Protein AF-0000000079074144 (afdb_homodimer)

Structure (mmCIF, N/CA/C/O backbone):
data_AF-0000000079074144-model_v1
#
loop_
_entity.id
_entity.type
_entity.pdbx_description
1 polymer 'Type II toxin-antitoxin system RelB/DinJ family antitoxin'
#
loop_
_atom_site.group_PDB
_atom_site.id
_atom_site.type_symbol
_atom_site.label_atom_id
_atom_site.label_alt_id
_atom_site.label_comp_id
_atom_site.label_asym_id
_atom_site.label_entity_id
_atom_site.label_seq_id
_atom_site.pdbx_PDB_ins_code
_atom_site.Cartn_x
_atom_site.Cartn_y
_atom_site.Cartn_z
_atom_site.occupancy
_atom_site.B_iso_or_equiv
_atom_site.auth_seq_id
_atom_site.auth_comp_id
_atom_site.auth_asym_id
_atom_site.auth_atom_id
_atom_site.pdbx_PDB_model_num
ATOM 1 N N . MET A 1 1 ? -6.426 26.375 -1.725 1 62.88 1 MET A N 1
ATOM 2 C CA . MET A 1 1 ? -7.324 25.234 -1.89 1 62.88 1 MET A CA 1
ATOM 3 C C . MET A 1 1 ? -6.539 23.938 -1.978 1 62.88 1 MET A C 1
ATOM 5 O O . MET A 1 1 ? -5.461 23.891 -2.574 1 62.88 1 MET A O 1
ATOM 9 N N . LYS A 1 2 ? -6.949 23 -1.254 1 79 2 LYS A N 1
ATOM 10 C CA . LYS A 1 2 ? -6.262 21.719 -1.313 1 79 2 LYS A CA 1
ATOM 11 C C . LYS A 1 2 ? -6.441 21.062 -2.68 1 79 2 LYS A C 1
ATOM 13 O O . LYS A 1 2 ? -7.531 21.094 -3.252 1 79 2 LYS A O 1
ATOM 18 N N . SER A 1 3 ? -5.367 20.797 -3.381 1 91.75 3 SER A N 1
ATOM 19 C CA . SER A 1 3 ? -5.41 20.156 -4.688 1 91.75 3 SER A CA 1
ATOM 20 C C . SER A 1 3 ? -5.297 18.641 -4.562 1 91.75 3 SER A C 1
ATOM 22 O O . SER A 1 3 ? -4.637 18.125 -3.652 1 91.75 3 SER A O 1
ATOM 24 N N . TYR A 1 4 ? -6.094 17.984 -5.426 1 94.75 4 TYR A N 1
ATOM 25 C CA . TYR A 1 4 ? -6.086 16.531 -5.445 1 94.75 4 TYR A CA 1
ATOM 26 C C . TYR A 1 4 ? -5.52 16 -6.758 1 94.75 4 TYR A C 1
ATOM 28 O O . TYR A 1 4 ? -5.613 16.672 -7.793 1 94.75 4 TYR A O 1
ATOM 36 N N . LYS A 1 5 ? -4.859 14.914 -6.621 1 95.62 5 LYS A N 1
ATOM 37 C CA . LYS A 1 5 ? -4.332 14.188 -7.77 1 95.62 5 LYS A CA 1
ATOM 38 C C . LYS A 1 5 ? -4.875 12.766 -7.816 1 95.62 5 LYS A C 1
ATOM 40 O O . LYS A 1 5 ? -5.031 12.117 -6.777 1 95.62 5 LYS A O 1
ATOM 45 N N . LYS A 1 6 ? -5.121 12.375 -8.961 1 95.44 6 LYS A N 1
ATOM 46 C CA . LYS A 1 6 ? -5.582 11 -9.164 1 95.44 6 LYS A CA 1
ATOM 47 C C . LYS A 1 6 ? -4.406 10.047 -9.352 1 95.44 6 LYS A C 1
ATOM 49 O O . LYS A 1 6 ? -3.635 10.188 -10.305 1 95.44 6 LYS A O 1
ATOM 54 N N . ILE A 1 7 ? -4.254 9.188 -8.453 1 95.44 7 ILE A N 1
ATOM 55 C CA . ILE A 1 7 ? -3.236 8.148 -8.555 1 95.44 7 ILE A CA 1
ATOM 56 C C . ILE A 1 7 ? -3.848 6.887 -9.164 1 95.44 7 ILE A C 1
ATOM 58 O O . ILE A 1 7 ? -4.922 6.449 -8.75 1 95.44 7 ILE A O 1
ATOM 62 N N . GLN A 1 8 ? -3.135 6.301 -10.18 1 95.25 8 GLN A N 1
ATOM 63 C CA . GLN A 1 8 ? -3.691 5.145 -10.867 1 95.25 8 GLN A CA 1
ATOM 64 C C . GLN A 1 8 ? -2.611 4.105 -11.156 1 95.25 8 GLN A C 1
ATOM 66 O O . GLN A 1 8 ? -1.441 4.449 -11.336 1 95.25 8 GLN A O 1
ATOM 71 N N . ALA A 1 9 ? -3.07 2.879 -11.148 1 96.81 9 ALA A N 1
ATOM 72 C CA . ALA A 1 9 ? -2.211 1.762 -11.531 1 96.81 9 ALA A CA 1
ATOM 73 C C . ALA A 1 9 ? -3.006 0.69 -12.273 1 96.81 9 ALA A C 1
ATOM 75 O O . ALA A 1 9 ? -4.141 0.381 -11.906 1 96.81 9 ALA A O 1
ATOM 76 N N . ASN A 1 10 ? -2.439 0.207 -13.375 1 96.19 10 ASN A N 1
ATOM 77 C CA . ASN A 1 10 ? -2.971 -0.982 -14.031 1 96.19 10 ASN A CA 1
ATOM 78 C C . ASN A 1 10 ? -2.592 -2.256 -13.281 1 96.19 10 ASN A C 1
ATOM 80 O O . ASN A 1 10 ? -1.407 -2.559 -13.125 1 96.19 10 ASN A O 1
ATOM 84 N N . VAL A 1 11 ? -3.676 -2.939 -12.891 1 96.69 11 VAL A N 1
ATOM 85 C CA . VAL A 1 11 ? -3.449 -4.102 -12.031 1 96.69 11 VAL A CA 1
ATOM 86 C C . VAL A 1 11 ? -4.219 -5.301 -12.578 1 96.69 11 VAL A C 1
ATOM 88 O O . VAL A 1 11 ? -5.23 -5.137 -13.266 1 96.69 11 VAL A O 1
ATOM 91 N N . ASP A 1 12 ? -3.615 -6.5 -12.32 1 96.88 12 ASP A N 1
ATOM 92 C CA . ASP A 1 12 ? -4.363 -7.711 -12.633 1 96.88 12 ASP A CA 1
ATOM 93 C C . ASP A 1 12 ? -5.766 -7.664 -12.031 1 96.88 12 ASP A C 1
ATOM 95 O O . ASP A 1 12 ? -5.934 -7.336 -10.859 1 96.88 12 ASP A O 1
ATOM 99 N N . SER A 1 13 ? -6.711 -7.988 -12.82 1 97.25 13 SER A N 1
ATOM 100 C CA . SER A 1 13 ? -8.109 -7.867 -12.414 1 97.25 13 SER A CA 1
ATOM 101 C C . SER A 1 13 ? -8.406 -8.727 -11.188 1 97.25 13 SER A C 1
ATOM 103 O O . SER A 1 13 ? -9.141 -8.305 -10.297 1 97.25 13 SER A O 1
ATOM 105 N N . SER A 1 14 ? -7.957 -9.953 -11.188 1 97.06 14 SER A N 1
ATOM 106 C CA . SER A 1 14 ? -8.188 -10.852 -10.062 1 97.06 14 SER A CA 1
ATOM 107 C C . SER A 1 14 ? -7.547 -10.312 -8.789 1 97.06 14 SER A C 1
ATOM 109 O O . SER A 1 14 ? -8.148 -10.359 -7.715 1 97.06 14 SER A O 1
ATOM 111 N N . LEU A 1 15 ? -6.359 -9.828 -8.922 1 97.44 15 LEU A N 1
ATOM 112 C CA . LEU A 1 15 ? -5.66 -9.219 -7.793 1 97.44 15 LEU A CA 1
ATOM 113 C C . LEU A 1 15 ? -6.441 -8.031 -7.246 1 97.44 15 LEU A C 1
ATOM 115 O O . LEU A 1 15 ? -6.621 -7.906 -6.031 1 97.44 15 LEU A O 1
ATOM 119 N N . ALA A 1 16 ? -6.855 -7.184 -8.109 1 97.5 16 ALA A N 1
ATOM 120 C CA . ALA A 1 16 ? -7.629 -6 -7.734 1 97.5 16 ALA A CA 1
ATOM 121 C C . ALA A 1 16 ? -8.891 -6.391 -6.969 1 97.5 16 ALA A C 1
ATOM 123 O O . ALA A 1 16 ? -9.188 -5.809 -5.922 1 97.5 16 ALA A O 1
ATOM 124 N N . LEU A 1 17 ? -9.594 -7.332 -7.457 1 97.19 17 LEU A N 1
ATOM 125 C CA . LEU A 1 17 ? -10.852 -7.77 -6.859 1 97.19 17 LEU A CA 1
ATOM 126 C C . LEU A 1 17 ? -10.617 -8.383 -5.48 1 97.19 17 LEU A C 1
ATOM 128 O O . LEU A 1 17 ? -11.375 -8.125 -4.543 1 97.19 17 LEU A O 1
ATOM 132 N N . GLN A 1 18 ? -9.625 -9.188 -5.363 1 97.94 18 GLN A N 1
ATOM 133 C CA . GLN A 1 18 ? -9.289 -9.805 -4.086 1 97.94 18 GLN A CA 1
ATOM 134 C C . GLN A 1 18 ? -8.922 -8.75 -3.043 1 97.94 18 GLN A C 1
ATOM 136 O O . GLN A 1 18 ? -9.391 -8.805 -1.905 1 97.94 18 GLN A O 1
ATOM 141 N N . ALA A 1 19 ? -8.094 -7.852 -3.459 1 98.25 19 ALA A N 1
ATOM 142 C CA . ALA A 1 19 ? -7.672 -6.793 -2.547 1 98.25 19 ALA A CA 1
ATOM 143 C C . ALA A 1 19 ? -8.859 -5.938 -2.111 1 98.25 19 ALA A C 1
ATOM 145 O O . ALA A 1 19 ? -8.992 -5.605 -0.931 1 98.25 19 ALA A O 1
ATOM 146 N N . GLU A 1 20 ? -9.695 -5.566 -3.014 1 98 20 GLU A N 1
ATOM 147 C CA . GLU A 1 20 ? -10.891 -4.789 -2.707 1 98 20 GLU A CA 1
ATOM 148 C C . GLU A 1 20 ? -11.781 -5.52 -1.703 1 98 20 GLU A C 1
ATOM 150 O O . GLU A 1 20 ? -12.336 -4.902 -0.792 1 98 20 GLU A O 1
ATOM 155 N N . GLY A 1 21 ? -11.969 -6.832 -1.975 1 98 21 GLY A N 1
ATOM 156 C CA . GLY A 1 21 ? -12.719 -7.637 -1.024 1 98 21 GLY A CA 1
ATOM 157 C C . GLY A 1 21 ? -12.133 -7.605 0.376 1 98 21 GLY A C 1
ATOM 158 O O . GLY A 1 21 ? -12.867 -7.508 1.358 1 98 21 GLY A O 1
ATOM 159 N N . ILE A 1 22 ? -10.82 -7.676 0.529 1 98 22 ILE A N 1
ATOM 160 C CA . ILE A 1 22 ? -10.125 -7.648 1.812 1 98 22 ILE A CA 1
ATOM 161 C C . ILE A 1 22 ? -10.336 -6.293 2.482 1 98 22 ILE A C 1
ATOM 163 O O . ILE A 1 22 ? -10.633 -6.223 3.678 1 98 22 ILE A O 1
ATOM 167 N N . PHE A 1 23 ? -10.172 -5.168 1.677 1 97.81 23 PHE A N 1
ATOM 168 C CA . PHE A 1 23 ? -10.383 -3.828 2.215 1 97.81 23 PHE A CA 1
ATOM 169 C C . PHE A 1 23 ? -11.797 -3.689 2.771 1 97.81 23 PHE A C 1
ATOM 171 O O . PHE A 1 23 ? -11.984 -3.189 3.881 1 97.81 23 PHE A O 1
ATOM 178 N N . GLN A 1 24 ? -12.766 -4.254 2.062 1 97.56 24 GLN A N 1
ATOM 179 C CA . GLN A 1 24 ? -14.156 -4.188 2.498 1 97.56 24 GLN A CA 1
ATOM 180 C C . GLN A 1 24 ? -14.367 -4.992 3.779 1 97.56 24 GLN A C 1
ATOM 182 O O . GLN A 1 24 ? -15.07 -4.547 4.688 1 97.56 24 GLN A O 1
ATOM 187 N N . ASP A 1 25 ? -13.781 -6.125 3.83 1 97.62 25 ASP A N 1
ATOM 188 C CA . ASP A 1 25 ? -13.93 -7.02 4.973 1 97.62 25 ASP A CA 1
ATOM 189 C C . ASP A 1 25 ? -13.406 -6.367 6.254 1 97.62 25 ASP A C 1
ATOM 191 O O . ASP A 1 25 ? -13.93 -6.625 7.34 1 97.62 25 ASP A O 1
ATOM 195 N N . ILE A 1 26 ? -12.406 -5.531 6.082 1 95.94 26 ILE A N 1
ATOM 196 C CA . ILE A 1 26 ? -11.82 -4.914 7.266 1 95.94 26 ILE A CA 1
ATOM 197 C C . ILE A 1 26 ? -12.406 -3.518 7.465 1 95.94 26 ILE A C 1
ATOM 199 O O . ILE A 1 26 ? -11.953 -2.76 8.32 1 95.94 26 ILE A O 1
ATOM 203 N N . GLY A 1 27 ? -13.289 -3.078 6.523 1 96.75 27 GLY A N 1
ATOM 204 C CA . GLY A 1 27 ? -14.039 -1.846 6.703 1 96.75 27 GLY A CA 1
ATOM 205 C C . GLY A 1 27 ? -13.445 -0.671 5.945 1 96.75 27 GLY A C 1
ATOM 206 O O . GLY A 1 27 ? -13.742 0.485 6.254 1 96.75 27 GLY A O 1
ATOM 207 N N . LEU A 1 28 ? -12.578 -0.853 5.07 1 96.94 28 LEU A N 1
ATOM 208 C CA . LEU A 1 28 ? -11.977 0.2 4.258 1 96.94 28 LEU A CA 1
ATOM 209 C C . LEU A 1 28 ? -12.414 0.082 2.803 1 96.94 28 LEU A C 1
ATOM 211 O O . LEU A 1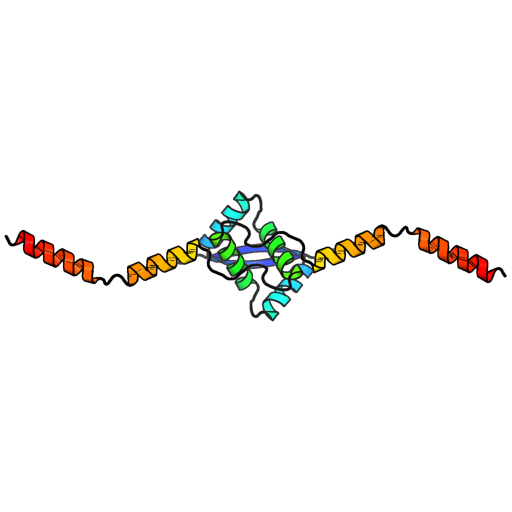 28 ? -12.922 -0.961 2.385 1 96.94 28 LEU A O 1
ATOM 215 N N . ASN A 1 29 ? -12.242 1.121 2.129 1 96.88 29 ASN A N 1
ATOM 216 C CA . ASN A 1 29 ? -12.352 1.056 0.675 1 96.88 29 ASN A CA 1
ATOM 217 C C . ASN A 1 29 ? -10.992 1.272 0.005 1 96.88 29 ASN A C 1
ATOM 219 O O . ASN A 1 29 ? -10.023 1.626 0.669 1 96.88 29 ASN A O 1
ATOM 223 N N . THR A 1 30 ? -10.938 1.046 -1.213 1 96.94 30 THR A N 1
ATOM 224 C CA . THR A 1 30 ? -9.695 1.076 -1.973 1 96.94 30 THR A CA 1
ATOM 225 C C . THR A 1 30 ? -9.023 2.439 -1.848 1 96.94 30 THR A C 1
ATOM 227 O O . THR A 1 30 ? -7.82 2.52 -1.576 1 96.94 30 THR A O 1
ATOM 230 N N . THR A 1 31 ? -9.781 3.545 -2.018 1 97.44 31 THR A N 1
ATOM 231 C CA . THR A 1 31 ? -9.25 4.902 -1.935 1 97.44 31 THR A CA 1
ATOM 232 C C . THR A 1 31 ? -8.602 5.145 -0.575 1 97.44 31 THR A C 1
ATOM 234 O O . THR A 1 31 ? -7.477 5.652 -0.5 1 97.44 31 THR A O 1
ATOM 237 N N . THR A 1 32 ? -9.297 4.77 0.439 1 97.62 32 THR A N 1
ATOM 238 C CA . THR A 1 32 ? -8.789 4.953 1.793 1 97.62 32 THR A CA 1
ATOM 239 C C . THR A 1 32 ? -7.52 4.133 2.012 1 97.62 32 THR A C 1
ATOM 241 O O . THR A 1 32 ? -6.555 4.617 2.609 1 97.62 32 THR A O 1
ATOM 244 N N . ALA A 1 33 ? -7.465 2.881 1.512 1 98.06 33 ALA A N 1
ATOM 245 C CA . ALA A 1 33 ? -6.316 1.993 1.656 1 98.06 33 ALA A CA 1
ATOM 246 C C . ALA A 1 33 ? -5.086 2.574 0.965 1 98.06 33 ALA A C 1
ATOM 248 O O . ALA A 1 33 ? -3.99 2.578 1.534 1 98.06 33 ALA A O 1
ATOM 249 N N . ILE A 1 34 ? -5.301 3.078 -0.169 1 97.88 34 ILE A N 1
ATOM 250 C CA . ILE A 1 34 ? -4.207 3.668 -0.933 1 97.88 34 ILE A CA 1
ATOM 251 C C . ILE A 1 34 ? -3.701 4.922 -0.224 1 97.88 34 ILE A C 1
ATOM 253 O O . ILE A 1 34 ? -2.49 5.133 -0.107 1 97.88 34 ILE A O 1
ATOM 257 N N . ASN A 1 35 ? -4.602 5.746 0.269 1 97.88 35 ASN A N 1
ATOM 258 C CA . ASN A 1 35 ? -4.227 6.953 0.999 1 97.88 35 ASN A CA 1
ATOM 259 C C . ASN A 1 35 ? -3.4 6.625 2.238 1 97.88 35 ASN A C 1
ATOM 261 O O . ASN A 1 35 ? -2.389 7.273 2.506 1 97.88 35 ASN A O 1
ATOM 265 N N . VAL A 1 36 ? -3.85 5.641 2.945 1 97.12 36 VAL A N 1
ATOM 266 C CA . VAL A 1 36 ? -3.145 5.215 4.148 1 97.12 36 VAL A CA 1
ATOM 267 C C . VAL A 1 36 ? -1.756 4.699 3.779 1 97.12 36 VAL A C 1
ATOM 269 O O . VAL A 1 36 ? -0.771 5.004 4.453 1 97.12 36 VAL A O 1
ATOM 272 N N . PHE A 1 37 ? -1.655 3.945 2.727 1 97.94 37 PHE A N 1
ATOM 273 C CA . PHE A 1 37 ? -0.391 3.41 2.236 1 97.94 37 PHE A CA 1
ATOM 274 C C . PHE A 1 37 ? 0.565 4.535 1.862 1 97.94 37 PHE A C 1
ATOM 276 O O . PHE A 1 37 ? 1.713 4.559 2.312 1 97.94 37 PHE A O 1
ATOM 283 N N . LEU A 1 38 ? 0.089 5.488 1.12 1 98.06 38 LEU A N 1
ATOM 284 C CA . LEU A 1 38 ? 0.932 6.594 0.676 1 98.06 38 LEU A CA 1
ATOM 285 C C . LEU A 1 38 ? 1.386 7.441 1.86 1 98.06 38 LEU A C 1
ATOM 287 O O . LEU A 1 38 ? 2.535 7.887 1.905 1 98.06 38 LEU A O 1
ATOM 291 N N . LYS A 1 39 ? 0.503 7.676 2.844 1 97.38 39 LYS A N 1
ATOM 292 C CA . LYS A 1 39 ? 0.856 8.43 4.043 1 97.38 39 LYS A CA 1
ATOM 293 C C . LYS A 1 39 ? 1.953 7.723 4.832 1 97.38 39 LYS A C 1
ATOM 295 O O . LYS A 1 39 ? 2.875 8.367 5.34 1 97.38 39 LYS A O 1
ATOM 300 N N . LYS A 1 40 ? 1.819 6.387 4.887 1 97.5 40 LYS A N 1
ATOM 301 C CA . LYS A 1 40 ? 2.832 5.613 5.605 1 97.5 40 LYS A CA 1
ATOM 302 C C . LYS A 1 40 ? 4.156 5.605 4.844 1 97.5 40 LYS A C 1
ATOM 304 O O . LYS A 1 40 ? 5.227 5.617 5.453 1 97.5 40 LYS A O 1
ATOM 309 N N . VAL A 1 41 ? 4.137 5.578 3.568 1 97.56 41 VAL A N 1
ATOM 310 C CA . VAL A 1 41 ? 5.324 5.68 2.729 1 97.56 41 VAL A CA 1
ATOM 311 C C . VAL A 1 41 ? 6.047 6.996 3.01 1 97.56 41 VAL A C 1
ATOM 313 O O . VAL A 1 41 ? 7.262 7.016 3.209 1 97.56 41 VAL A O 1
ATOM 316 N N . VAL A 1 42 ? 5.324 8.062 3.057 1 97.31 42 VAL A N 1
ATOM 317 C CA . VAL A 1 42 ? 5.898 9.391 3.281 1 97.31 42 VAL A CA 1
ATOM 318 C C . VAL A 1 42 ? 6.434 9.484 4.707 1 97.31 42 VAL A C 1
ATOM 320 O O . VAL A 1 42 ? 7.523 10.016 4.934 1 97.31 42 VAL A O 1
ATOM 323 N N . ALA A 1 43 ? 5.703 8.93 5.684 1 95.56 43 ALA A N 1
ATOM 324 C CA . ALA A 1 43 ? 6.098 8.984 7.09 1 95.56 43 ALA A CA 1
ATOM 325 C C . ALA A 1 43 ? 7.379 8.188 7.332 1 95.56 43 ALA A C 1
ATOM 327 O O . ALA A 1 43 ? 8.203 8.562 8.164 1 95.56 43 ALA A O 1
ATOM 328 N N . THR A 1 44 ? 7.598 7.129 6.598 1 94.69 44 THR A N 1
ATOM 329 C CA . THR A 1 44 ? 8.719 6.227 6.82 1 94.69 44 THR A CA 1
ATOM 330 C C . THR A 1 44 ? 9.883 6.574 5.898 1 94.69 44 THR A C 1
ATOM 332 O O . THR A 1 44 ? 11.031 6.211 6.172 1 94.69 44 THR A O 1
ATOM 335 N N . GLY A 1 45 ? 9.523 7.18 4.746 1 94.94 45 GLY A N 1
ATOM 336 C CA . GLY A 1 45 ? 10.539 7.461 3.748 1 94.94 45 GLY A CA 1
ATOM 337 C C . GLY A 1 45 ? 10.891 6.25 2.902 1 94.94 45 GLY A C 1
ATOM 338 O O . GLY A 1 45 ? 12.031 6.121 2.439 1 94.94 45 GLY A O 1
ATOM 339 N N . GLY A 1 46 ? 9.906 5.309 2.762 1 95.31 46 GLY A N 1
ATOM 340 C CA . GLY A 1 46 ? 10.094 4.07 2.02 1 95.31 46 GLY A CA 1
ATOM 341 C C . GLY A 1 46 ? 8.883 3.152 2.084 1 95.31 46 GLY A C 1
ATOM 342 O O . GLY A 1 46 ? 7.793 3.578 2.465 1 95.31 46 GLY A O 1
ATOM 343 N N . ILE A 1 47 ? 9.086 1.961 1.638 1 95.88 47 ILE A N 1
ATOM 344 C CA . ILE A 1 47 ? 8.016 0.972 1.659 1 95.88 47 ILE A CA 1
ATOM 345 C C . ILE A 1 47 ? 7.711 0.572 3.102 1 95.88 47 ILE A C 1
ATOM 347 O O . ILE A 1 47 ? 8.586 0.065 3.809 1 95.88 47 ILE A O 1
ATOM 351 N N . PRO A 1 48 ? 6.547 0.632 3.523 1 95.94 48 PRO A N 1
ATOM 352 C CA . PRO A 1 48 ? 6.23 0.459 4.941 1 95.94 48 PRO A CA 1
ATOM 353 C C . PRO A 1 48 ? 5.934 -0.993 5.309 1 95.94 48 PRO A C 1
ATOM 355 O O . PRO A 1 48 ? 5.199 -1.256 6.266 1 95.94 48 PRO A O 1
ATOM 358 N N . PHE A 1 49 ? 6.383 -1.986 4.555 1 95.12 49 PHE A N 1
ATOM 359 C CA . PHE A 1 49 ? 6.188 -3.4 4.848 1 95.12 49 PHE A CA 1
ATOM 360 C C . PHE A 1 49 ? 7.375 -4.223 4.363 1 95.12 49 PHE A C 1
ATOM 362 O O . PHE A 1 49 ? 8.203 -3.734 3.59 1 95.12 49 PHE A O 1
ATOM 369 N N . GLU A 1 50 ? 7.402 -5.352 4.898 1 90.81 50 GLU A N 1
ATOM 370 C CA . GLU A 1 50 ? 8.484 -6.246 4.508 1 90.81 50 GLU A CA 1
ATOM 371 C C . GLU A 1 50 ? 8.172 -6.953 3.191 1 90.81 50 GLU A C 1
ATOM 373 O O . GLU A 1 50 ? 7.035 -7.379 2.967 1 90.81 50 GLU A O 1
ATOM 378 N N . LEU A 1 51 ? 9.227 -6.922 2.375 1 90.19 51 LEU A N 1
ATOM 379 C CA . LEU A 1 51 ? 9.094 -7.664 1.126 1 90.19 51 LEU A CA 1
ATOM 380 C C . LEU A 1 51 ? 9.547 -9.109 1.305 1 90.19 51 LEU A C 1
ATOM 382 O O . LEU A 1 51 ? 10.625 -9.492 0.848 1 90.19 51 LEU A O 1
ATOM 386 N N . LYS A 1 52 ? 8.852 -9.812 2.129 1 89.25 52 LYS A N 1
ATOM 387 C CA . LYS A 1 52 ? 9.117 -11.219 2.395 1 89.25 52 LYS A CA 1
ATOM 388 C C . LYS A 1 52 ? 7.871 -12.07 2.143 1 89.25 52 LYS A C 1
ATOM 390 O O . LYS A 1 52 ? 6.746 -11.586 2.266 1 89.25 52 LYS A O 1
ATOM 395 N N . GLU A 1 53 ? 8.164 -13.281 1.758 1 91.44 53 GLU A N 1
ATOM 396 C CA . GLU A 1 53 ? 7.059 -14.219 1.613 1 91.44 53 GLU A CA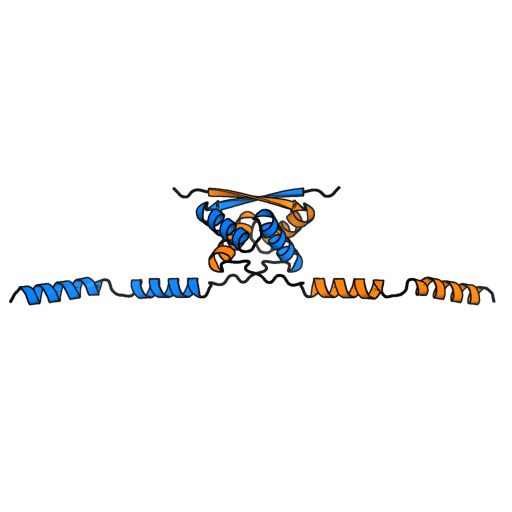 1
ATOM 397 C C . GLU A 1 53 ? 6.34 -14.438 2.943 1 91.44 53 GLU A C 1
ATOM 399 O O . GLU A 1 53 ? 6.977 -14.484 3.998 1 91.44 53 GLU A O 1
ATOM 404 N N . THR A 1 54 ? 5.031 -14.555 2.83 1 90.19 54 THR A N 1
ATOM 405 C CA . THR A 1 54 ? 4.289 -14.961 4.02 1 90.19 54 THR A CA 1
ATOM 406 C C . THR A 1 54 ? 4.57 -16.422 4.363 1 90.19 54 THR A C 1
ATOM 408 O O . THR A 1 54 ? 5.074 -17.172 3.527 1 90.19 54 THR A O 1
ATOM 411 N N . PRO A 1 55 ? 4.324 -16.734 5.543 1 89.75 55 PRO A N 1
ATOM 412 C CA . PRO A 1 55 ? 4.469 -18.156 5.891 1 89.75 55 PRO A CA 1
ATOM 413 C C . PRO A 1 55 ? 3.66 -19.062 4.977 1 89.75 55 PRO A C 1
ATOM 415 O O . PRO A 1 55 ? 4.125 -20.156 4.621 1 89.75 55 PRO A O 1
ATOM 418 N N . GLU A 1 56 ? 2.512 -18.594 4.605 1 89.12 56 GLU A N 1
ATOM 419 C CA . GLU A 1 56 ? 1.655 -19.375 3.717 1 89.12 56 GLU A CA 1
ATOM 420 C C . GLU A 1 56 ? 2.279 -19.516 2.33 1 89.12 56 GLU A C 1
ATOM 422 O O . GLU A 1 56 ? 2.242 -20.594 1.731 1 89.12 56 GLU A O 1
ATOM 427 N N . GLN A 1 57 ? 2.809 -18.484 1.834 1 89.31 57 GLN A N 1
ATOM 428 C CA . GLN A 1 57 ? 3.467 -18.5 0.533 1 89.31 57 GLN A CA 1
ATOM 429 C C . GLN A 1 57 ? 4.699 -19.406 0.553 1 89.31 57 GLN A C 1
ATOM 431 O O . GLN A 1 57 ? 4.965 -20.125 -0.41 1 89.31 57 GLN A O 1
ATOM 436 N N . LYS A 1 58 ? 5.414 -19.328 1.592 1 90.81 58 LYS A N 1
ATOM 437 C CA . LYS A 1 58 ? 6.605 -20.156 1.751 1 90.81 58 LYS A CA 1
ATOM 438 C C . LYS A 1 58 ? 6.238 -21.641 1.788 1 90.81 58 LYS A C 1
ATOM 440 O O . LYS A 1 58 ? 6.887 -22.453 1.132 1 90.81 58 LYS A O 1
ATOM 445 N N . ALA A 1 59 ? 5.266 -21.938 2.545 1 90.31 59 ALA A N 1
ATOM 446 C CA . ALA A 1 59 ? 4.801 -23.312 2.66 1 90.31 59 ALA A CA 1
ATOM 447 C C . ALA A 1 59 ? 4.355 -23.859 1.305 1 90.31 59 ALA A C 1
ATOM 449 O O . ALA A 1 59 ? 4.668 -25 0.954 1 90.31 59 ALA A O 1
ATOM 450 N N . SER A 1 60 ? 3.631 -23 0.591 1 90.62 60 SER A N 1
ATOM 451 C CA . SER A 1 60 ? 3.17 -23.391 -0.736 1 90.62 60 SER A CA 1
ATOM 452 C C . SER A 1 60 ? 4.344 -23.656 -1.675 1 90.62 60 SER A C 1
ATOM 454 O O . SER A 1 60 ? 4.352 -24.641 -2.406 1 90.62 60 SER A O 1
ATOM 456 N N . ARG A 1 61 ? 5.273 -22.828 -1.636 1 87.75 61 ARG A N 1
ATOM 457 C CA . ARG A 1 61 ? 6.457 -22.969 -2.475 1 87.75 61 ARG A CA 1
ATOM 458 C C . ARG A 1 61 ? 7.23 -24.234 -2.125 1 87.75 61 ARG A C 1
ATOM 460 O O . ARG A 1 61 ? 7.664 -24.969 -3.016 1 87.75 61 ARG A O 1
ATOM 467 N N . GLU A 1 62 ? 7.406 -24.484 -0.924 1 89.56 62 GLU A N 1
ATOM 468 C CA . GLU A 1 62 ? 8.133 -25.672 -0.471 1 89.56 62 GLU A CA 1
ATOM 469 C C . GLU A 1 62 ? 7.406 -26.953 -0.88 1 89.56 62 GLU A C 1
ATOM 471 O O . GLU A 1 62 ? 8.047 -27.938 -1.237 1 89.56 62 GLU A O 1
ATOM 476 N N . LEU A 1 63 ? 6.07 -26.906 -0.82 1 88.62 63 LEU A N 1
ATOM 477 C CA . LEU A 1 63 ? 5.262 -28.047 -1.243 1 88.62 63 LEU A CA 1
ATOM 478 C C . LEU A 1 63 ? 5.438 -28.312 -2.734 1 88.62 63 LEU A C 1
ATOM 480 O O . LEU A 1 63 ? 5.637 -29.453 -3.145 1 88.62 63 LEU A O 1
ATOM 484 N N . ILE A 1 64 ? 5.441 -27.266 -3.523 1 88.88 64 ILE A N 1
ATOM 485 C CA . ILE A 1 64 ? 5.605 -27.375 -4.969 1 88.88 64 ILE A CA 1
ATOM 486 C C . ILE A 1 64 ? 6.996 -27.906 -5.293 1 88.88 64 ILE A C 1
ATOM 488 O O . ILE A 1 64 ? 7.152 -28.766 -6.16 1 88.88 64 ILE A O 1
ATOM 492 N N . GLN A 1 65 ? 7.977 -27.453 -4.547 1 88.44 65 GLN A N 1
ATOM 493 C CA . GLN A 1 65 ? 9.359 -27.875 -4.762 1 88.44 65 GLN A CA 1
ATOM 494 C C . GLN A 1 65 ? 9.547 -29.344 -4.395 1 88.44 65 GLN A C 1
ATOM 496 O O . GLN A 1 65 ? 10.312 -30.047 -5.047 1 88.44 65 GLN A O 1
ATOM 501 N N . SER A 1 66 ? 8.883 -29.75 -3.389 1 85.88 66 SER A N 1
ATOM 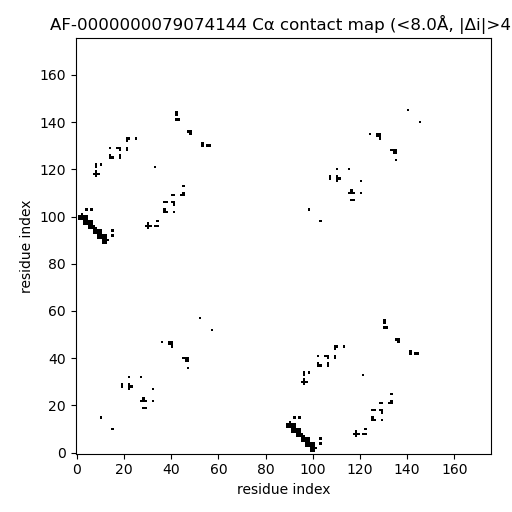502 C CA . SER A 1 66 ? 8.969 -31.141 -2.959 1 85.88 66 SER A CA 1
ATOM 503 C C . SER A 1 66 ? 8.273 -32.062 -3.949 1 85.88 66 SER A C 1
ATOM 505 O O . SER A 1 66 ? 8.75 -33.188 -4.211 1 85.88 66 SER A O 1
ATOM 507 N N . ILE A 1 67 ? 7.227 -31.562 -4.457 1 83.69 67 ILE A N 1
ATOM 508 C CA . ILE A 1 67 ? 6.48 -32.344 -5.438 1 83.69 67 ILE A CA 1
ATOM 509 C C . ILE A 1 67 ? 7.277 -32.438 -6.734 1 83.69 67 ILE A C 1
ATOM 511 O O . ILE A 1 67 ? 7.312 -33.5 -7.371 1 83.69 67 ILE A O 1
ATOM 515 N N . SER A 1 68 ? 7.891 -31.344 -6.938 1 77.19 68 SER A N 1
ATOM 516 C CA . SER A 1 68 ? 8.664 -31.312 -8.172 1 77.19 68 SER A CA 1
ATOM 517 C C . SER A 1 68 ? 9.922 -32.156 -8.062 1 77.19 68 SER A C 1
ATOM 519 O O . SER A 1 68 ? 10.469 -32.594 -9.078 1 77.19 68 SER A O 1
ATOM 521 N N . LYS A 1 69 ? 10.398 -32.344 -6.906 1 74 69 LYS A N 1
ATOM 522 C CA . LYS A 1 69 ? 11.57 -33.188 -6.66 1 74 69 LYS A CA 1
ATOM 523 C C . LYS A 1 69 ? 11.188 -34.656 -6.605 1 74 69 LYS A C 1
ATOM 525 O O . LYS A 1 69 ? 12.062 -35.531 -6.555 1 74 69 LYS A O 1
ATOM 530 N N . ILE A 1 70 ? 9.898 -34.844 -6.336 1 65.12 70 ILE A N 1
ATOM 531 C CA . ILE A 1 70 ? 9.477 -36.219 -6.395 1 65.12 70 ILE A CA 1
ATOM 532 C C . ILE A 1 70 ? 9.68 -36.75 -7.809 1 65.12 70 ILE A C 1
ATOM 534 O O . ILE A 1 70 ? 9.055 -36.281 -8.758 1 65.12 70 ILE A O 1
ATOM 538 N N . PRO A 1 71 ? 10.648 -37.438 -8.109 1 58.59 71 PRO A N 1
ATOM 539 C CA . PRO A 1 71 ? 10.898 -38.031 -9.422 1 58.59 71 PRO A CA 1
ATOM 540 C C . PRO A 1 71 ? 9.648 -38.656 -10.039 1 58.59 71 PRO A C 1
ATOM 542 O O . PRO A 1 71 ? 8.766 -39.125 -9.312 1 58.59 71 PRO A O 1
ATOM 545 N N . HIS A 1 72 ? 9.133 -38.094 -11.125 1 57.38 72 HIS A N 1
ATOM 546 C CA . HIS A 1 72 ? 8.117 -38.75 -11.938 1 57.38 72 HIS A CA 1
ATOM 547 C C . HIS A 1 72 ? 8.273 -40.25 -11.898 1 57.38 72 HIS A C 1
ATOM 549 O O . HIS A 1 72 ? 7.523 -40.969 -12.555 1 57.38 72 HIS A O 1
ATOM 555 N N . LYS A 1 73 ? 9.305 -40.781 -11.492 1 56.03 73 LYS A N 1
ATOM 556 C CA . LYS A 1 73 ? 9.602 -42.219 -11.508 1 56.03 73 LYS A CA 1
ATOM 557 C C . LYS A 1 73 ? 8.641 -42.969 -10.602 1 56.03 73 LYS A C 1
ATOM 559 O O . LYS A 1 73 ? 8.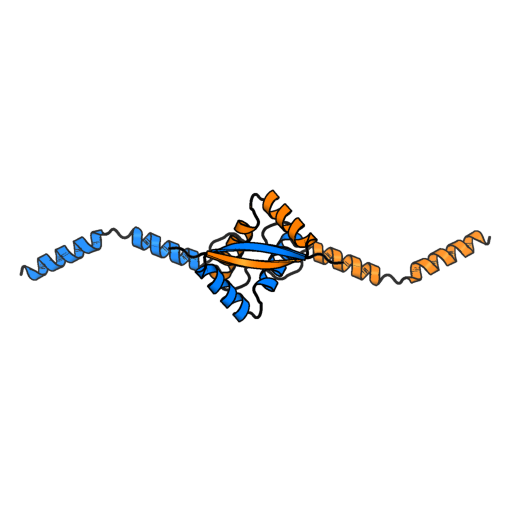719 -44.188 -10.516 1 56.03 73 LYS A O 1
ATOM 564 N N . GLU A 1 74 ? 7.922 -42.406 -9.742 1 55.56 74 GLU A N 1
ATOM 565 C CA . GLU A 1 74 ? 6.98 -43.188 -8.945 1 55.56 74 GLU A CA 1
ATOM 566 C C . GLU A 1 74 ? 5.844 -43.719 -9.805 1 55.56 74 GLU A C 1
ATOM 568 O O . GLU A 1 74 ? 5.32 -44.812 -9.547 1 55.56 74 GLU A O 1
ATOM 573 N N . ALA A 1 75 ? 5.449 -43.031 -10.836 1 55.91 75 ALA A N 1
ATOM 574 C CA . ALA A 1 75 ? 4.457 -43.562 -11.766 1 55.91 75 ALA A CA 1
ATOM 575 C C . ALA A 1 75 ? 5.012 -44.781 -12.539 1 55.91 75 ALA A C 1
ATOM 577 O O . ALA A 1 75 ? 4.289 -45.719 -12.812 1 55.91 75 ALA A O 1
ATOM 578 N N . LYS A 1 76 ? 6.215 -44.75 -12.852 1 58.38 76 LYS A N 1
ATOM 579 C CA . LYS A 1 76 ? 6.797 -45.906 -13.523 1 58.38 76 LYS A CA 1
ATOM 580 C C . LYS A 1 76 ? 6.953 -47.062 -12.562 1 58.38 76 LYS A C 1
ATOM 582 O O . LYS A 1 76 ? 6.805 -48.219 -12.961 1 58.38 76 LYS A O 1
ATOM 587 N N . THR A 1 77 ? 7.176 -46.75 -11.422 1 58.5 77 THR A N 1
ATOM 588 C CA . THR A 1 77 ? 7.371 -47.844 -10.477 1 58.5 77 THR A CA 1
ATOM 5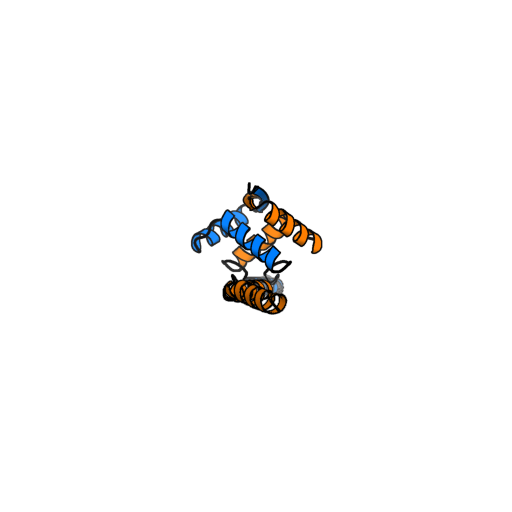89 C C . THR A 1 77 ? 6.035 -48.5 -10.094 1 58.5 77 THR A C 1
ATOM 591 O O . THR A 1 77 ? 5.926 -49.719 -10.016 1 58.5 77 THR A O 1
ATOM 594 N N . LYS A 1 78 ? 4.996 -47.781 -10.008 1 62.97 78 LYS A N 1
ATOM 595 C CA . LYS A 1 78 ? 3.688 -48.344 -9.711 1 62.97 78 LYS A CA 1
ATOM 596 C C . LYS A 1 78 ? 3.135 -49.094 -10.906 1 62.97 78 LYS A C 1
ATOM 598 O O . LYS A 1 78 ? 2.504 -50.156 -10.75 1 62.97 78 LYS A O 1
ATOM 603 N N . LYS A 1 79 ? 3.32 -48.625 -12.055 1 63.44 79 LYS A N 1
ATOM 604 C CA . LYS A 1 79 ? 2.926 -49.344 -13.266 1 63.44 79 LYS A CA 1
ATOM 605 C C . LYS A 1 79 ? 3.732 -50.625 -13.43 1 63.44 79 LYS A C 1
ATOM 607 O O . LYS A 1 79 ? 3.188 -51.656 -13.82 1 63.44 79 LYS A O 1
ATOM 612 N N . GLU A 1 80 ? 4.914 -50.656 -13.109 1 61.41 80 GLU A N 1
ATOM 613 C CA . GLU A 1 80 ? 5.766 -51.844 -13.172 1 61.41 80 GLU A CA 1
ATOM 614 C C . GLU A 1 80 ? 5.375 -52.875 -12.109 1 61.41 80 GLU A C 1
ATOM 616 O O . GLU A 1 80 ? 5.406 -54.062 -12.359 1 61.41 80 GLU A O 1
ATOM 621 N N . ILE A 1 81 ? 4.867 -52.469 -11.023 1 67.25 81 ILE A N 1
ATOM 622 C CA . ILE A 1 81 ? 4.391 -53.375 -9.977 1 67.25 81 ILE A CA 1
ATOM 623 C C . ILE A 1 81 ? 3.039 -53.938 -10.383 1 67.25 81 ILE A C 1
ATOM 625 O O . ILE A 1 81 ? 2.811 -55.156 -10.242 1 67.25 81 ILE A O 1
ATOM 629 N N . GLU A 1 82 ? 2.191 -53.125 -10.898 1 64.88 82 GLU A N 1
ATOM 630 C CA . GLU A 1 82 ? 0.898 -53.625 -11.375 1 64.88 82 GLU A CA 1
ATOM 631 C C . GLU A 1 82 ? 1.064 -54.594 -12.531 1 64.88 82 GLU A C 1
ATOM 633 O O . GLU A 1 82 ? 0.369 -55.625 -12.594 1 64.88 82 GLU A O 1
ATOM 638 N N . ASP A 1 83 ? 1.897 -54.25 -13.438 1 66.12 83 ASP A N 1
ATOM 639 C CA . ASP A 1 83 ? 2.191 -55.156 -14.547 1 66.12 83 ASP A CA 1
ATOM 640 C C . ASP A 1 83 ? 2.736 -56.5 -14.039 1 66.12 83 ASP A C 1
ATOM 642 O O . ASP A 1 83 ? 2.389 -57.562 -14.562 1 66.12 83 ASP A O 1
ATOM 646 N N . TRP A 1 84 ? 3.428 -56.469 -13.031 1 69.38 84 TRP A N 1
ATOM 647 C CA . TRP A 1 84 ? 4.004 -57.688 -12.438 1 69.38 84 TRP A CA 1
ATOM 648 C C . TRP A 1 84 ? 2.947 -58.469 -11.688 1 69.38 84 TRP A C 1
ATOM 650 O O . TRP A 1 84 ? 2.93 -59.719 -11.75 1 69.38 84 TRP A O 1
ATOM 660 N N . LEU A 1 85 ? 1.993 -57.812 -11.133 1 68 85 LEU A N 1
ATOM 661 C CA . LEU A 1 85 ? 0.93 -58.469 -10.391 1 68 85 LEU A CA 1
ATOM 662 C C . LEU A 1 85 ? -0.105 -59.062 -11.336 1 68 85 LEU A C 1
ATOM 664 O O . LEU A 1 85 ? -0.636 -60.156 -11.07 1 68 85 LEU A O 1
ATOM 668 N N . ASP A 1 86 ? -0.378 -58.344 -12.32 1 64.31 86 ASP A N 1
ATOM 669 C CA . ASP A 1 86 ? -1.379 -58.844 -13.258 1 64.31 86 ASP A CA 1
ATOM 670 C C . ASP A 1 86 ? -0.826 -60 -14.094 1 64.31 86 ASP A C 1
ATOM 672 O O . ASP A 1 86 ? -1.59 -60.781 -14.641 1 64.31 86 ASP A O 1
ATOM 676 N N . GLU A 1 87 ? 0.456 -60.031 -14.25 1 57.88 87 GLU A N 1
ATOM 677 C CA . GLU A 1 87 ? 0.975 -61.125 -15.047 1 57.88 87 GLU A CA 1
ATOM 678 C C . GLU A 1 87 ? 0.818 -62.469 -14.312 1 57.88 87 GLU A C 1
ATOM 680 O O . GLU A 1 87 ? 0.882 -63.531 -14.93 1 57.88 87 GLU A O 1
ATOM 685 N N . ASP A 1 88 ? 0.581 -62.531 -12.992 1 44.78 88 ASP A N 1
ATOM 686 C CA . ASP A 1 88 ? 0.278 -63.906 -12.531 1 44.78 88 ASP A CA 1
ATOM 687 C C . ASP A 1 88 ? -1.217 -64.188 -12.641 1 44.78 88 ASP A C 1
ATOM 689 O O . ASP A 1 88 ? -2.043 -63.281 -12.469 1 44.78 88 ASP A O 1
ATOM 693 N N . MET B 1 1 ? -6.867 -14.742 -21.531 1 62.94 1 MET B N 1
ATOM 694 C CA . MET B 1 1 ? -6.078 -13.516 -21.547 1 62.94 1 MET B CA 1
ATOM 695 C C . MET B 1 1 ? -6.109 -12.828 -20.188 1 62.94 1 MET B C 1
ATOM 697 O O . MET B 1 1 ? -7.141 -12.82 -19.516 1 62.94 1 MET B O 1
ATOM 701 N N . LYS B 1 2 ? -4.992 -12.453 -19.734 1 78.94 2 LYS B N 1
ATOM 702 C CA . LYS B 1 2 ? -4.953 -11.773 -18.453 1 78.94 2 LYS B CA 1
ATOM 703 C C . LYS B 1 2 ? -5.645 -10.414 -18.531 1 78.94 2 LYS B C 1
ATOM 705 O O . LYS B 1 2 ? -5.488 -9.688 -19.5 1 78.94 2 LYS B O 1
ATOM 710 N N . SER B 1 3 ? -6.68 -10.211 -17.75 1 91.88 3 SER B N 1
ATOM 711 C CA . SER B 1 3 ? -7.406 -8.945 -17.719 1 91.88 3 SER B CA 1
ATOM 712 C C . SER B 1 3 ? -6.824 -8 -16.672 1 91.88 3 SER B C 1
ATOM 714 O O . SER B 1 3 ? -6.324 -8.445 -15.641 1 91.88 3 SER B O 1
ATOM 716 N N . TYR B 1 4 ? -6.805 -6.727 -17.109 1 94.88 4 TYR B N 1
ATOM 717 C CA . TYR B 1 4 ? -6.293 -5.695 -16.203 1 94.88 4 TYR B CA 1
ATOM 718 C C . TYR B 1 4 ? -7.398 -4.734 -15.789 1 94.88 4 TYR B C 1
ATOM 720 O O . TYR B 1 4 ? -8.367 -4.539 -16.516 1 94.88 4 TYR B O 1
ATOM 728 N N . LYS B 1 5 ? -7.254 -4.289 -14.586 1 95.69 5 LYS B N 1
ATOM 729 C CA . LYS B 1 5 ? -8.148 -3.271 -14.039 1 95.69 5 LYS B CA 1
ATOM 730 C C . LYS B 1 5 ? -7.363 -2.045 -13.578 1 95.69 5 LYS B C 1
ATOM 732 O O . LYS B 1 5 ? -6.262 -2.172 -13.039 1 95.69 5 LYS B O 1
ATOM 737 N N . LYS B 1 6 ? -7.949 -0.996 -13.797 1 95.5 6 LYS B N 1
ATOM 738 C CA . LYS B 1 6 ? -7.352 0.262 -13.359 1 95.5 6 LYS B CA 1
ATOM 739 C C . LYS B 1 6 ? -7.789 0.615 -11.945 1 95.5 6 LYS B C 1
ATOM 741 O O . LYS B 1 6 ? -8.977 0.815 -11.688 1 95.5 6 LYS B O 1
ATOM 746 N N . ILE B 1 7 ? -6.879 0.626 -11.07 1 95.44 7 ILE B N 1
ATOM 747 C CA . ILE B 1 7 ? -7.137 1.045 -9.703 1 95.44 7 ILE B CA 1
ATOM 748 C C . ILE B 1 7 ? -6.785 2.521 -9.539 1 95.44 7 ILE B C 1
ATOM 750 O O . ILE B 1 7 ? -5.723 2.969 -9.977 1 95.44 7 ILE B O 1
ATOM 754 N N . GLN B 1 8 ? -7.719 3.285 -8.914 1 95.31 8 GLN B N 1
ATOM 755 C CA . GLN B 1 8 ? -7.5 4.723 -8.789 1 95.31 8 GLN B CA 1
ATOM 756 C C . GLN B 1 8 ? -7.934 5.234 -7.422 1 95.31 8 GLN B C 1
ATOM 758 O O . GLN B 1 8 ? -8.844 4.672 -6.801 1 95.31 8 GLN B O 1
ATOM 763 N N . ALA B 1 9 ? -7.227 6.25 -7.008 1 96.75 9 ALA B N 1
ATOM 764 C CA . ALA B 1 9 ? -7.582 6.949 -5.777 1 96.75 9 ALA B CA 1
ATOM 765 C C . ALA B 1 9 ? -7.309 8.445 -5.898 1 96.75 9 ALA B C 1
ATOM 767 O O . ALA B 1 9 ? -6.289 8.852 -6.465 1 96.75 9 ALA B O 1
ATOM 768 N N . ASN B 1 10 ? -8.266 9.25 -5.449 1 96.25 10 ASN B N 1
ATOM 769 C CA . ASN B 1 10 ? -8.031 10.68 -5.281 1 96.25 10 ASN B CA 1
ATOM 770 C C . ASN B 1 10 ? -7.203 10.977 -4.031 1 96.25 10 ASN B C 1
ATOM 772 O O . ASN B 1 10 ? -7.617 10.648 -2.918 1 96.25 10 ASN B O 1
ATOM 776 N N . VAL B 1 11 ? -6.066 11.617 -4.328 1 96.62 11 VAL B N 1
ATOM 777 C CA . VAL B 1 11 ? -5.117 11.82 -3.24 1 96.62 11 VAL B CA 1
ATOM 778 C C . VAL B 1 11 ? -4.66 13.281 -3.221 1 96.62 11 VAL B C 1
ATOM 780 O O . VAL B 1 11 ? -4.684 13.961 -4.25 1 96.62 11 VAL B O 1
ATOM 783 N N . ASP B 1 12 ? -4.344 13.742 -1.962 1 96.88 12 ASP B N 1
ATOM 784 C CA . ASP B 1 12 ? -3.721 15.055 -1.858 1 96.88 12 ASP B CA 1
ATOM 785 C C . ASP B 1 12 ? -2.516 15.172 -2.789 1 96.88 12 ASP B C 1
ATOM 787 O O . ASP B 1 12 ? -1.663 14.281 -2.82 1 96.88 12 ASP B O 1
ATOM 791 N N . SER B 1 13 ? -2.459 16.234 -3.502 1 97.25 13 SER B N 1
ATOM 792 C CA . SER B 1 13 ? -1.427 16.406 -4.52 1 97.25 13 SER B CA 1
ATOM 793 C C . SER B 1 13 ? -0.032 16.359 -3.904 1 97.25 13 SER B C 1
ATOM 795 O O . SER B 1 13 ? 0.892 15.789 -4.484 1 97.25 13 SER B O 1
ATOM 797 N N . SER B 1 14 ? 0.169 17.062 -2.814 1 97 14 SER B N 1
ATOM 798 C CA . SER B 1 14 ? 1.469 17.078 -2.152 1 97 14 SER B CA 1
ATOM 799 C C . SER B 1 14 ? 1.872 15.688 -1.677 1 97 14 SER B C 1
ATOM 801 O O . SER B 1 14 ? 3.027 15.281 -1.829 1 97 14 SER B O 1
ATOM 803 N N . LEU B 1 15 ? 0.932 15 -1.121 1 97.44 15 LEU B N 1
ATOM 804 C CA . LEU B 1 15 ? 1.162 13.625 -0.686 1 97.44 15 LEU B CA 1
ATOM 805 C C . LEU B 1 15 ? 1.569 12.742 -1.861 1 97.44 15 LEU B C 1
ATOM 807 O O . LEU B 1 15 ? 2.531 11.977 -1.765 1 97.44 15 LEU B O 1
ATOM 811 N N . ALA B 1 16 ? 0.835 12.82 -2.91 1 97.5 16 ALA B N 1
ATOM 812 C CA . ALA B 1 16 ? 1.111 12.047 -4.117 1 97.5 16 ALA B CA 1
ATOM 813 C C . ALA B 1 16 ? 2.525 12.312 -4.625 1 97.5 16 ALA B C 1
ATOM 815 O O . ALA B 1 16 ? 3.264 11.375 -4.938 1 97.5 16 ALA B O 1
ATOM 816 N N . LEU B 1 17 ? 2.898 13.531 -4.707 1 97.19 17 LEU B N 1
ATOM 817 C CA . LEU B 1 17 ? 4.203 13.938 -5.227 1 97.19 17 LEU B CA 1
ATOM 818 C C . LEU B 1 17 ? 5.324 13.43 -4.328 1 97.19 17 LEU B C 1
ATOM 820 O O . LEU B 1 17 ? 6.352 12.953 -4.816 1 97.19 17 LEU B O 1
ATOM 824 N N . GLN B 1 18 ? 5.168 13.555 -3.057 1 97.94 18 GLN B N 1
ATOM 825 C CA . GLN B 1 18 ? 6.168 13.086 -2.102 1 97.94 18 GLN B CA 1
ATOM 826 C C . GLN B 1 18 ? 6.355 11.57 -2.209 1 97.94 18 GLN B C 1
ATOM 828 O O . GLN B 1 18 ? 7.488 11.086 -2.24 1 97.94 18 GLN B O 1
ATOM 833 N N . ALA B 1 19 ? 5.25 10.891 -2.244 1 98.19 19 ALA B N 1
ATOM 834 C CA . ALA B 1 19 ? 5.309 9.438 -2.35 1 98.19 19 ALA B CA 1
ATOM 835 C C . ALA B 1 19 ? 5.977 9.008 -3.652 1 98.19 19 ALA B C 1
ATOM 837 O O . ALA B 1 19 ? 6.812 8.102 -3.658 1 98.19 19 ALA B O 1
ATOM 838 N N . GLU B 1 20 ? 5.625 9.609 -4.73 1 98 20 GLU B N 1
ATOM 839 C CA . GLU B 1 20 ? 6.23 9.312 -6.027 1 98 20 GLU B CA 1
ATOM 840 C C . GLU B 1 20 ? 7.738 9.539 -5.992 1 98 20 GLU B C 1
ATOM 842 O O . GLU B 1 20 ? 8.5 8.75 -6.559 1 98 20 GLU B O 1
ATOM 847 N N . GLY B 1 21 ? 8.125 10.688 -5.406 1 97.94 21 GLY B N 1
ATOM 848 C CA . GLY B 1 21 ? 9.547 10.945 -5.234 1 97.94 21 GLY B CA 1
ATOM 849 C C . GLY B 1 21 ? 10.266 9.852 -4.465 1 97.94 21 GLY B C 1
ATOM 850 O O . GLY B 1 21 ? 11.367 9.445 -4.828 1 97.94 21 GLY B O 1
ATOM 851 N N . ILE B 1 22 ? 9.68 9.328 -3.4 1 98 22 ILE B N 1
ATOM 852 C CA . ILE B 1 22 ? 10.25 8.266 -2.572 1 98 22 ILE B CA 1
ATOM 853 C C . ILE B 1 22 ? 10.367 6.98 -3.389 1 98 22 ILE B C 1
ATOM 855 O O . ILE B 1 22 ? 11.398 6.309 -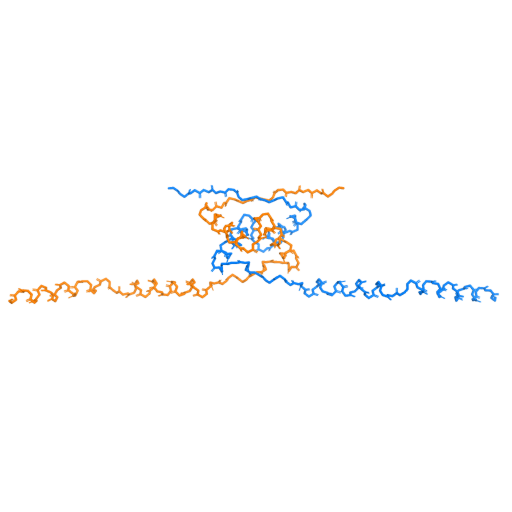3.354 1 98 22 ILE B O 1
ATOM 859 N N . PHE B 1 23 ? 9.25 6.629 -4.16 1 97.88 23 PHE B N 1
ATOM 860 C CA . PHE B 1 23 ? 9.289 5.441 -5.008 1 97.88 23 PHE B CA 1
ATOM 861 C C . PHE B 1 23 ? 10.43 5.523 -6.012 1 97.88 23 PHE B C 1
ATOM 863 O O . PHE B 1 23 ? 11.188 4.566 -6.18 1 97.88 23 PHE B O 1
ATOM 870 N N . GLN B 1 24 ? 10.641 6.703 -6.559 1 97.5 24 GLN B N 1
ATOM 871 C CA . GLN B 1 24 ? 11.703 6.902 -7.531 1 97.5 24 GLN B CA 1
ATOM 872 C C . GLN B 1 24 ? 13.078 6.758 -6.879 1 97.5 24 GLN B C 1
ATOM 874 O O . GLN B 1 24 ? 13.984 6.152 -7.453 1 97.5 24 GLN B O 1
ATOM 879 N N . ASP B 1 25 ? 13.219 7.297 -5.727 1 97.62 25 ASP B N 1
ATOM 880 C CA . ASP B 1 25 ? 14.484 7.277 -5.004 1 97.62 25 ASP B CA 1
ATOM 881 C C . ASP B 1 25 ? 14.914 5.848 -4.691 1 97.62 25 ASP B C 1
ATOM 883 O O . ASP B 1 25 ? 16.109 5.547 -4.652 1 97.62 25 ASP B O 1
ATOM 887 N N . ILE B 1 26 ? 13.938 4.996 -4.492 1 95.94 26 ILE B N 1
ATOM 888 C CA . ILE B 1 26 ? 14.266 3.623 -4.133 1 95.94 26 ILE B CA 1
ATOM 889 C C . ILE B 1 26 ? 14.242 2.742 -5.379 1 95.94 26 ILE B C 1
ATOM 891 O O . ILE B 1 26 ? 14.391 1.521 -5.285 1 95.94 26 ILE B O 1
ATOM 895 N N . GLY B 1 27 ? 13.836 3.324 -6.543 1 96.69 27 GLY B N 1
ATOM 896 C CA . GLY B 1 27 ? 13.938 2.627 -7.816 1 96.69 27 GLY B CA 1
ATOM 897 C C . GLY B 1 27 ? 12.617 2.053 -8.289 1 96.69 27 GLY B C 1
ATOM 898 O O . GLY B 1 27 ? 12.594 1.152 -9.133 1 96.69 27 GLY B O 1
ATOM 899 N N . LEU B 1 28 ? 11.547 2.406 -7.762 1 96.94 28 LEU B N 1
ATOM 900 C CA . LEU B 1 28 ? 10.219 1.943 -8.164 1 96.94 28 LEU B CA 1
ATOM 901 C C . LEU B 1 28 ? 9.414 3.08 -8.789 1 96.94 28 LEU B C 1
ATOM 903 O O . LEU B 1 28 ? 9.758 4.254 -8.625 1 96.94 28 LEU B O 1
ATOM 907 N N . ASN B 1 29 ? 8.438 2.711 -9.469 1 96.81 29 ASN B N 1
ATOM 908 C CA . ASN B 1 29 ? 7.434 3.686 -9.867 1 96.81 29 ASN B CA 1
ATOM 909 C C . ASN B 1 29 ? 6.109 3.451 -9.148 1 96.81 29 ASN B C 1
ATOM 911 O O . ASN B 1 29 ? 5.934 2.438 -8.469 1 96.81 29 ASN B O 1
ATOM 915 N N . THR B 1 30 ? 5.238 4.34 -9.281 1 96.88 30 THR B N 1
ATOM 916 C CA . THR B 1 30 ? 3.971 4.332 -8.555 1 96.88 30 THR B CA 1
ATOM 917 C C . THR B 1 30 ? 3.189 3.053 -8.852 1 96.88 30 THR B C 1
ATOM 919 O O . THR B 1 30 ? 2.701 2.391 -7.934 1 96.88 30 THR B O 1
ATOM 922 N N . THR B 1 31 ? 3.078 2.654 -10.141 1 97.44 31 THR B N 1
ATOM 923 C CA . THR B 1 31 ? 2.348 1.46 -10.555 1 97.44 31 THR B CA 1
ATOM 924 C C . THR B 1 31 ? 2.916 0.216 -9.883 1 97.44 31 THR B C 1
ATOM 926 O O . THR B 1 31 ? 2.166 -0.595 -9.328 1 97.44 31 THR B O 1
ATOM 929 N N . THR B 1 32 ? 4.188 0.109 -9.914 1 97.56 32 THR B N 1
ATOM 930 C CA . THR B 1 32 ? 4.852 -1.04 -9.305 1 97.56 32 THR B CA 1
ATOM 931 C C . THR B 1 32 ? 4.621 -1.064 -7.797 1 97.56 32 THR B C 1
ATOM 933 O O . THR B 1 32 ? 4.355 -2.121 -7.223 1 97.56 32 THR B O 1
ATOM 936 N N . ALA B 1 33 ? 4.691 0.103 -7.121 1 98.06 33 ALA B N 1
ATOM 937 C CA . ALA B 1 33 ? 4.496 0.213 -5.68 1 98.06 33 ALA B CA 1
ATOM 938 C C . ALA B 1 33 ? 3.084 -0.218 -5.285 1 98.06 33 ALA B C 1
ATOM 940 O O . ALA B 1 33 ? 2.904 -0.971 -4.324 1 98.06 33 ALA B O 1
ATOM 941 N N . ILE B 1 34 ? 2.17 0.203 -6.039 1 97.81 34 ILE B N 1
ATOM 942 C CA . ILE B 1 34 ? 0.777 -0.14 -5.773 1 97.81 34 ILE B CA 1
ATOM 943 C C . ILE B 1 34 ? 0.564 -1.637 -5.988 1 97.81 34 ILE B C 1
ATOM 945 O O . ILE B 1 34 ? -0.096 -2.297 -5.184 1 97.81 34 ILE B O 1
ATOM 949 N N . ASN B 1 35 ? 1.13 -2.184 -7.043 1 97.88 35 ASN B N 1
ATOM 950 C CA . ASN B 1 35 ? 1.022 -3.611 -7.32 1 97.88 35 ASN B CA 1
ATOM 951 C C . ASN B 1 35 ? 1.613 -4.449 -6.191 1 97.88 35 ASN B C 1
ATOM 953 O O . ASN B 1 35 ? 1.014 -5.441 -5.77 1 97.88 35 ASN B O 1
ATOM 957 N N . VAL B 1 36 ? 2.746 -4.031 -5.746 1 97.12 36 VAL B N 1
ATOM 958 C CA . VAL B 1 36 ? 3.414 -4.738 -4.66 1 97.12 36 VAL B CA 1
ATOM 959 C C . VAL B 1 36 ? 2.564 -4.656 -3.393 1 97.12 36 VAL B C 1
ATOM 961 O O . VAL B 1 36 ? 2.414 -5.645 -2.674 1 97.12 36 VAL B O 1
ATOM 964 N N . PHE B 1 37 ? 1.994 -3.52 -3.109 1 98 37 PHE B N 1
ATOM 965 C CA . PHE B 1 37 ? 1.128 -3.307 -1.955 1 98 37 PHE B CA 1
ATOM 966 C C . PHE B 1 37 ? -0.096 -4.211 -2.021 1 98 37 PHE B C 1
ATOM 968 O O . PHE B 1 37 ? -0.4 -4.926 -1.063 1 98 37 PHE B O 1
ATOM 975 N N . LEU B 1 38 ? -0.738 -4.254 -3.156 1 98.06 38 LEU B N 1
ATOM 976 C CA . LEU B 1 38 ? -1.941 -5.062 -3.316 1 98.06 38 LEU B CA 1
ATOM 977 C C . LEU B 1 38 ? -1.617 -6.547 -3.195 1 98.06 38 LEU B C 1
ATOM 979 O O . LEU B 1 38 ? -2.381 -7.309 -2.596 1 98.06 38 LEU B O 1
ATOM 983 N N . LYS B 1 39 ? -0.476 -6.988 -3.76 1 97.38 39 LYS B N 1
ATOM 984 C CA . LYS B 1 39 ? -0.051 -8.383 -3.656 1 97.38 39 LYS B CA 1
ATOM 985 C C . LYS B 1 39 ? 0.194 -8.773 -2.203 1 97.38 39 LYS B C 1
ATOM 987 O O . LYS B 1 39 ? -0.173 -9.875 -1.781 1 97.38 39 LYS B O 1
ATOM 992 N N . LYS B 1 40 ? 0.797 -7.828 -1.46 1 97.56 40 LYS B N 1
ATOM 993 C CA . LYS B 1 40 ? 1.057 -8.102 -0.049 1 97.56 40 LYS B CA 1
ATOM 994 C C . LYS B 1 40 ? -0.24 -8.109 0.756 1 97.56 40 LYS B C 1
ATOM 996 O O . LYS B 1 40 ? -0.38 -8.883 1.705 1 97.56 40 LYS B O 1
ATOM 1001 N N . VAL B 1 41 ? -1.172 -7.301 0.436 1 97.62 41 VAL B N 1
ATOM 1002 C CA . VAL B 1 41 ? -2.494 -7.289 1.051 1 97.62 41 VAL B CA 1
ATOM 1003 C C . VAL B 1 41 ? -3.168 -8.648 0.852 1 97.62 41 VAL B C 1
ATOM 1005 O O . VAL B 1 41 ? -3.701 -9.227 1.801 1 97.62 41 VAL B O 1
ATOM 1008 N N . VAL B 1 42 ? -3.123 -9.156 -0.331 1 97.31 42 VAL B N 1
ATOM 1009 C CA . VAL B 1 42 ? -3.756 -10.43 -0.657 1 97.31 42 VAL B CA 1
ATOM 1010 C C . VAL B 1 42 ? -3.021 -11.57 0.047 1 97.31 42 VAL B C 1
ATOM 1012 O O . VAL B 1 42 ? -3.65 -12.477 0.595 1 97.31 42 VAL B O 1
ATOM 1015 N N . ALA B 1 43 ? -1.684 -11.5 0.08 1 95.62 43 ALA B N 1
ATOM 1016 C CA . ALA B 1 43 ? -0.875 -12.547 0.694 1 95.62 43 ALA B CA 1
ATOM 1017 C C . ALA B 1 43 ? -1.107 -12.609 2.201 1 95.62 43 ALA B C 1
ATOM 1019 O O . ALA B 1 43 ? -1.074 -13.688 2.799 1 95.62 43 ALA B O 1
ATOM 1020 N N . THR B 1 44 ? -1.381 -11.508 2.826 1 94.81 44 THR B N 1
ATOM 1021 C CA . THR B 1 44 ? -1.501 -11.43 4.277 1 94.81 44 THR B CA 1
ATOM 1022 C C . THR B 1 44 ? -2.963 -11.531 4.707 1 94.81 44 THR B C 1
ATOM 1024 O O . THR B 1 44 ? -3.256 -11.859 5.855 1 94.81 44 THR B O 1
ATOM 1027 N N . GLY B 1 45 ? -3.84 -11.109 3.779 1 94.94 45 GLY B N 1
ATOM 1028 C CA . GLY B 1 45 ? -5.254 -11.062 4.117 1 94.94 45 GLY B CA 1
ATOM 1029 C C . GLY B 1 45 ? -5.641 -9.828 4.906 1 94.94 45 GLY B C 1
ATOM 1030 O O . GLY B 1 45 ? -6.566 -9.867 5.719 1 94.94 45 GLY B O 1
ATOM 1031 N N . GLY B 1 46 ? -4.859 -8.719 4.711 1 95.31 46 GLY B N 1
ATOM 1032 C CA . GLY B 1 46 ? -5.062 -7.465 5.418 1 95.31 46 GLY B CA 1
ATOM 1033 C C . GLY B 1 46 ? -4.012 -6.422 5.094 1 95.31 46 GLY B C 1
ATOM 1034 O O . GLY B 1 46 ? -3.275 -6.555 4.117 1 95.31 46 GLY B O 1
ATOM 1035 N N . ILE B 1 47 ? -4.023 -5.391 5.855 1 95.94 47 ILE B N 1
ATOM 1036 C CA . ILE B 1 47 ? -3.047 -4.32 5.664 1 95.94 47 ILE B CA 1
ATOM 1037 C C . ILE B 1 47 ? -1.655 -4.816 6.047 1 95.94 47 ILE B C 1
ATOM 1039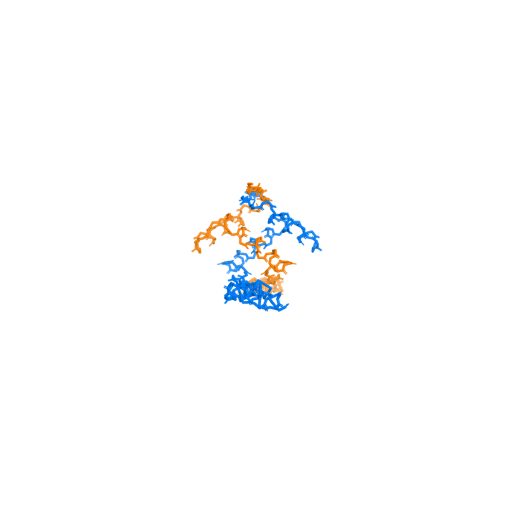 O O . ILE B 1 47 ? -1.423 -5.215 7.191 1 95.94 47 ILE B O 1
ATOM 1043 N N . PRO B 1 48 ? -0.725 -4.695 5.246 1 96 48 PRO B N 1
ATOM 1044 C CA . PRO B 1 48 ? 0.574 -5.332 5.477 1 96 48 PRO B CA 1
ATOM 1045 C C . PRO B 1 48 ? 1.545 -4.438 6.242 1 96 48 PRO B C 1
ATOM 1047 O O . PRO B 1 48 ? 2.764 -4.582 6.105 1 96 48 PRO B O 1
ATOM 1050 N N . PHE B 1 49 ? 1.093 -3.438 6.996 1 95.19 49 PHE B N 1
ATOM 1051 C CA . PHE B 1 49 ? 1.94 -2.561 7.793 1 95.19 49 PHE B CA 1
ATOM 1052 C C . PHE B 1 49 ? 1.223 -2.125 9.062 1 95.19 49 PHE B C 1
ATOM 1054 O O . PHE B 1 49 ? 0.008 -2.291 9.188 1 95.19 49 PHE B O 1
ATOM 1061 N N . GLU B 1 50 ? 2.025 -1.679 9.922 1 90.81 50 GLU B N 1
ATOM 1062 C CA . GLU B 1 50 ? 1.457 -1.211 11.18 1 90.81 50 GLU B CA 1
ATOM 1063 C C . GLU B 1 50 ? 0.904 0.205 11.047 1 90.81 50 GLU B C 1
ATOM 1065 O O . GLU B 1 50 ? 1.523 1.061 10.406 1 90.81 50 GLU B O 1
ATOM 1070 N N . LEU B 1 51 ? -0.306 0.297 11.594 1 89.94 51 LEU B N 1
ATOM 1071 C CA . LEU B 1 51 ? -0.904 1.628 11.641 1 89.94 51 LEU B CA 1
ATOM 1072 C C . LEU B 1 51 ? -0.487 2.369 12.906 1 89.94 51 LEU B C 1
ATOM 1074 O O . LEU B 1 51 ? -1.289 2.531 13.828 1 89.94 51 LEU B O 1
ATOM 1078 N N . LYS B 1 52 ? 0.773 2.594 13.039 1 88.94 52 LYS B N 1
ATOM 1079 C CA . LYS B 1 52 ? 1.341 3.32 14.172 1 88.94 52 LYS B CA 1
ATOM 1080 C C . LYS B 1 52 ? 2.154 4.523 13.695 1 88.94 52 LYS B C 1
ATOM 1082 O O . LYS B 1 52 ? 2.695 4.52 12.594 1 88.94 52 LYS B O 1
ATOM 1087 N N . GLU B 1 53 ? 2.152 5.5 14.562 1 91.06 53 GLU B N 1
ATOM 1088 C CA . GLU B 1 53 ? 3.004 6.648 14.273 1 91.06 53 GLU B CA 1
ATOM 1089 C C . GLU B 1 53 ? 4.473 6.242 14.203 1 91.06 53 GLU B C 1
ATOM 1091 O O . GLU B 1 53 ? 4.926 5.395 14.977 1 91.06 53 GLU B O 1
ATOM 1096 N N . THR B 1 54 ? 5.148 6.887 13.281 1 89.88 54 THR B N 1
ATOM 1097 C CA . THR B 1 54 ? 6.598 6.715 13.266 1 89.88 54 THR B CA 1
ATOM 1098 C C . THR B 1 54 ? 7.234 7.422 14.461 1 89.88 54 THR B C 1
ATOM 1100 O O . THR B 1 54 ? 6.605 8.281 15.086 1 89.88 54 THR B O 1
ATOM 1103 N N . PRO B 1 55 ? 8.367 7.008 14.766 1 89.44 55 PRO B N 1
ATOM 1104 C CA . PRO B 1 55 ? 9.062 7.73 15.836 1 89.44 55 PRO B CA 1
ATOM 1105 C C . PRO B 1 55 ? 9.172 9.227 15.555 1 89.44 55 PRO B C 1
ATOM 1107 O O . PRO B 1 55 ? 9.047 10.039 16.484 1 89.44 55 PRO B O 1
ATOM 1110 N N . GLU B 1 56 ? 9.367 9.547 14.312 1 88.69 56 GLU B N 1
ATOM 1111 C CA . GLU B 1 56 ? 9.469 10.953 13.922 1 88.69 56 GLU B CA 1
ATOM 1112 C C . GLU B 1 56 ? 8.141 11.672 14.125 1 88.69 56 GLU B C 1
ATOM 1114 O O . GLU B 1 56 ? 8.109 12.812 14.602 1 88.69 56 GLU B O 1
ATOM 1119 N N . GLN B 1 57 ? 7.098 11.062 13.766 1 88.94 57 GLN B N 1
ATOM 1120 C CA . GLN B 1 57 ? 5.766 11.633 13.938 1 88.94 57 GLN B CA 1
ATOM 1121 C C . GLN B 1 57 ? 5.43 11.805 15.414 1 88.94 57 GLN B C 1
ATOM 1123 O O . GLN B 1 57 ? 4.828 12.805 15.812 1 88.94 57 GLN B O 1
ATOM 1128 N N . LYS B 1 58 ? 5.773 10.852 16.156 1 90.56 58 LYS B N 1
ATOM 1129 C CA . LYS B 1 58 ? 5.539 10.898 17.594 1 90.56 58 LYS B CA 1
ATOM 1130 C C . LYS B 1 58 ? 6.316 12.047 18.25 1 90.56 58 LYS B C 1
ATOM 1132 O O . LYS B 1 58 ? 5.77 12.789 19.062 1 90.56 58 LYS B O 1
ATOM 1137 N N . ALA B 1 59 ? 7.52 12.148 17.891 1 89.94 59 ALA B N 1
ATOM 1138 C CA . ALA B 1 59 ? 8.367 13.211 18.422 1 89.94 59 ALA B CA 1
ATOM 1139 C C . ALA B 1 59 ? 7.805 14.586 18.078 1 89.94 59 ALA B C 1
ATOM 1141 O O . ALA B 1 59 ? 7.789 15.484 18.922 1 89.94 59 ALA B O 1
ATOM 1142 N N . SER B 1 60 ? 7.367 14.688 16.828 1 90.12 60 SER B N 1
ATOM 1143 C CA . SER B 1 60 ? 6.773 15.945 16.391 1 90.12 60 SER B CA 1
ATOM 1144 C C . SER B 1 60 ? 5.52 16.281 17.188 1 90.12 60 SER B C 1
ATOM 1146 O O . SER B 1 60 ? 5.336 17.422 17.609 1 90.12 60 SER B O 1
ATOM 1148 N N . ARG B 1 61 ? 4.73 15.328 17.375 1 87.44 61 ARG B N 1
ATOM 1149 C CA . ARG B 1 61 ? 3.498 15.516 18.141 1 87.44 61 ARG B CA 1
ATOM 1150 C C . ARG B 1 61 ? 3.801 15.906 19.594 1 87.44 61 ARG B C 1
ATOM 1152 O O . ARG B 1 61 ? 3.164 16.812 20.141 1 87.44 61 ARG B O 1
ATOM 1159 N N . GLU B 1 62 ? 4.684 15.266 20.172 1 89.44 62 GLU B N 1
ATOM 1160 C CA . GLU B 1 62 ? 5.059 15.555 21.547 1 89.44 62 GLU B CA 1
ATOM 1161 C C . GLU B 1 62 ? 5.621 16.969 21.688 1 89.44 62 GLU B C 1
ATOM 1163 O O . GLU B 1 62 ? 5.367 17.641 22.688 1 89.44 62 GLU B O 1
ATOM 1168 N N . LEU B 1 63 ? 6.387 17.391 20.688 1 88.5 63 LEU B N 1
ATOM 1169 C CA . LEU B 1 63 ? 6.938 18.734 20.672 1 88.5 63 LEU B CA 1
ATOM 1170 C C . LEU B 1 63 ? 5.82 19.781 20.578 1 88.5 63 LEU B C 1
ATOM 1172 O O . LEU B 1 63 ? 5.824 20.766 21.328 1 88.5 63 LEU B O 1
ATOM 1176 N N . ILE B 1 64 ? 4.852 19.531 19.734 1 88.88 64 ILE B N 1
ATOM 1177 C CA . ILE B 1 64 ? 3.721 20.438 19.562 1 88.88 64 ILE B CA 1
ATOM 1178 C C . ILE B 1 64 ? 2.904 20.5 20.844 1 88.88 64 ILE B C 1
ATOM 1180 O O . ILE B 1 64 ? 2.488 21.578 21.281 1 88.88 64 ILE B O 1
ATOM 1184 N N . GLN B 1 65 ? 2.742 19.359 21.469 1 88.19 65 GLN B N 1
ATOM 1185 C CA . GLN B 1 65 ? 1.968 19.281 22.703 1 88.19 65 GLN B CA 1
ATOM 1186 C C . GLN B 1 65 ? 2.676 20.016 23.844 1 88.19 65 GLN B C 1
ATOM 1188 O O . GLN B 1 65 ? 2.025 20.641 24.688 1 88.19 65 GLN B O 1
ATOM 1193 N N . SER B 1 66 ? 3.949 19.922 23.875 1 85.94 66 SER B N 1
ATOM 1194 C CA . SER B 1 66 ? 4.734 20.609 24.906 1 85.94 66 SER B CA 1
ATOM 1195 C C . SER B 1 66 ? 4.723 22.109 24.703 1 85.94 66 SER B C 1
ATOM 1197 O O . SER B 1 66 ? 4.676 22.875 25.672 1 85.94 66 SER B O 1
ATOM 1199 N N . ILE B 1 67 ? 4.75 22.469 23.484 1 83.62 67 ILE B N 1
ATOM 1200 C CA . ILE B 1 67 ? 4.727 23.891 23.156 1 83.62 67 ILE B CA 1
ATOM 1201 C C . ILE B 1 67 ? 3.35 24.469 23.469 1 83.62 67 ILE B C 1
ATOM 1203 O O . ILE B 1 67 ? 3.246 25.578 23.984 1 83.62 67 ILE B O 1
ATOM 1207 N N . SER B 1 68 ? 2.439 23.609 23.203 1 78.06 68 SER B N 1
ATOM 1208 C CA . SER B 1 68 ? 1.069 24.062 23.422 1 78.06 68 SER B CA 1
ATOM 1209 C C . SER B 1 68 ? 0.759 24.141 24.922 1 78.06 68 SER B C 1
ATOM 1211 O O . SER B 1 68 ? -0.141 24.875 25.328 1 78.06 68 SER B O 1
ATOM 1213 N N . LYS B 1 69 ? 1.417 23.391 25.672 1 73.94 69 LYS B N 1
ATOM 1214 C CA . LYS B 1 69 ? 1.246 23.391 27.125 1 73.94 69 LYS B CA 1
ATOM 1215 C C . LYS B 1 69 ? 2.033 24.531 27.766 1 73.94 69 LYS B C 1
ATOM 1217 O O . LYS B 1 69 ? 1.888 24.812 28.953 1 73.94 69 LYS B O 1
ATOM 1222 N N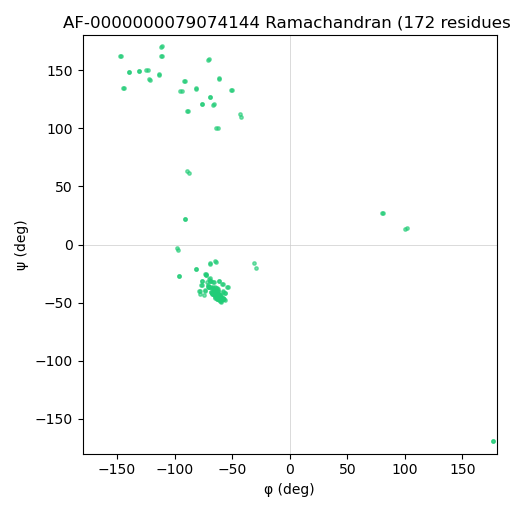 . ILE B 1 70 ? 3.01 24.953 26.953 1 65.56 70 ILE B N 1
ATOM 1223 C CA . ILE B 1 70 ? 3.707 26.125 27.484 1 65.56 70 ILE B CA 1
ATOM 1224 C C . ILE B 1 70 ? 2.742 27.297 27.578 1 65.56 70 ILE B C 1
ATOM 1226 O O . ILE B 1 70 ? 2.213 27.75 26.562 1 65.56 70 ILE B O 1
ATOM 1230 N N . PRO B 1 71 ? 2.217 27.641 28.609 1 58.38 71 PRO B N 1
ATOM 1231 C CA . PRO B 1 71 ? 1.318 28.781 28.812 1 58.38 71 PRO B CA 1
ATOM 1232 C C . PRO B 1 71 ? 1.793 30.031 28.078 1 58.38 71 PRO B C 1
ATOM 1234 O O . PRO B 1 71 ? 2.998 30.25 27.938 1 58.38 71 PRO B O 1
ATOM 1237 N N . HIS B 1 72 ? 1.103 30.469 27.016 1 57.53 72 HIS B N 1
ATOM 1238 C CA . HIS B 1 72 ? 1.314 31.781 26.422 1 57.53 72 HIS B CA 1
ATOM 1239 C C . HIS B 1 72 ? 1.778 32.781 27.469 1 57.53 72 HIS B C 1
ATOM 1241 O O . HIS B 1 72 ? 2.016 33.969 27.141 1 57.53 72 HIS B O 1
ATOM 1247 N N . LYS B 1 73 ? 1.589 32.594 28.656 1 56.5 73 LYS B N 1
ATOM 1248 C CA . LYS B 1 73 ? 1.886 33.562 29.719 1 56.5 73 LYS B CA 1
ATOM 1249 C C . LYS B 1 73 ? 3.385 33.812 29.812 1 56.5 73 LYS B C 1
ATOM 1251 O O . LYS B 1 73 ? 3.824 34.625 30.641 1 56.5 73 LYS B O 1
ATOM 1256 N N . GLU B 1 74 ? 4.223 33.094 29.266 1 55.78 74 GLU B N 1
ATOM 1257 C CA . GLU B 1 74 ? 5.645 33.406 29.359 1 55.78 74 GLU B CA 1
ATOM 1258 C C . GLU B 1 74 ? 5.977 34.656 28.562 1 55.78 74 GLU B C 1
ATOM 1260 O O . GLU B 1 74 ? 6.879 35.438 28.938 1 55.78 74 GLU B O 1
ATOM 1265 N N . ALA B 1 75 ? 5.297 35 27.516 1 56.22 75 ALA B N 1
ATOM 1266 C CA . ALA B 1 75 ? 5.477 36.281 26.812 1 56.22 75 ALA B CA 1
ATOM 1267 C C . ALA B 1 75 ? 5.035 37.469 27.688 1 56.22 75 ALA B C 1
ATOM 1269 O O . ALA B 1 75 ? 5.68 38.5 27.688 1 56.22 75 ALA B O 1
ATOM 1270 N N . LYS B 1 76 ? 4.047 37.312 28.375 1 58.97 76 LYS B N 1
ATOM 1271 C CA . LYS B 1 76 ? 3.646 38.406 29.281 1 58.97 76 LYS B CA 1
ATOM 1272 C C . LYS B 1 76 ? 4.645 38.562 30.422 1 58.97 76 LYS B C 1
ATOM 1274 O O . LYS B 1 76 ? 4.914 39.656 30.875 1 58.97 76 LYS B O 1
ATOM 1279 N N . THR B 1 77 ? 5.172 37.531 30.766 1 57.97 77 THR B N 1
ATOM 1280 C CA . THR B 1 77 ? 6.094 37.625 31.891 1 57.97 77 THR B CA 1
ATOM 1281 C C . THR B 1 77 ? 7.426 38.219 31.453 1 57.97 77 THR B C 1
ATOM 1283 O O . THR B 1 77 ? 7.992 39.062 32.156 1 57.97 77 THR B O 1
ATOM 1286 N N . LYS B 1 78 ? 7.883 37.969 30.312 1 62.66 78 LYS B N 1
ATOM 1287 C CA . LYS B 1 78 ? 9.117 38.562 29.828 1 62.66 78 LYS B CA 1
ATOM 1288 C C . LYS B 1 78 ? 8.922 40.031 29.484 1 62.66 78 LYS B C 1
ATOM 1290 O O . LYS B 1 78 ? 9.797 40.844 29.75 1 62.66 78 LYS B O 1
ATOM 1295 N N . LYS B 1 79 ? 7.848 40.344 28.906 1 64.06 79 LYS B N 1
ATOM 1296 C CA . LYS B 1 79 ? 7.52 41.719 28.641 1 64.06 79 LYS B CA 1
ATOM 1297 C C . LYS B 1 79 ? 7.348 42.5 29.953 1 64.06 79 LYS B C 1
ATOM 1299 O O . LYS B 1 79 ? 7.789 43.656 30.062 1 64.06 79 LYS B O 1
ATOM 1304 N N . GLU B 1 80 ? 6.82 41.969 30.922 1 61.78 80 GLU B N 1
ATOM 1305 C CA . GLU B 1 80 ? 6.66 42.594 32.25 1 61.78 80 GLU B CA 1
ATOM 1306 C C . GLU B 1 80 ? 8 42.75 32.938 1 61.78 80 GLU B C 1
ATOM 1308 O O . GLU B 1 80 ? 8.242 43.75 33.625 1 61.78 80 GLU B O 1
ATOM 1313 N N . ILE B 1 81 ? 8.914 41.906 32.719 1 67.44 81 ILE B N 1
ATOM 1314 C CA . ILE B 1 81 ? 10.258 42.031 33.281 1 67.44 81 ILE B CA 1
ATOM 1315 C C . ILE B 1 81 ? 11.039 43.125 32.531 1 67.44 81 ILE B C 1
ATOM 1317 O O . ILE B 1 81 ? 11.703 43.938 33.156 1 67.44 81 ILE B O 1
ATOM 1321 N N . GLU B 1 82 ? 10.93 43.125 31.281 1 64.5 82 GLU B N 1
ATOM 1322 C CA . GLU B 1 82 ? 11.594 44.156 30.484 1 64.5 82 GLU B CA 1
ATOM 1323 C C . GLU B 1 82 ? 11.039 45.531 30.812 1 64.5 82 GLU B C 1
ATOM 1325 O O . GLU B 1 82 ? 11.797 46.5 30.922 1 64.5 82 GLU B O 1
ATOM 1330 N N . ASP B 1 83 ? 9.781 45.625 30.859 1 66.12 83 ASP B N 1
ATOM 1331 C CA . ASP B 1 83 ? 9.156 46.906 31.25 1 66.12 83 ASP B CA 1
ATOM 1332 C C . ASP B 1 83 ? 9.633 47.344 32.625 1 66.12 83 ASP B C 1
ATOM 1334 O O . ASP B 1 83 ? 9.867 48.531 32.844 1 66.12 83 ASP B O 1
ATOM 1338 N N . TRP B 1 84 ? 9.867 46.469 33.469 1 68.88 84 TRP B N 1
ATOM 1339 C CA . TRP B 1 84 ? 10.336 46.781 34.812 1 68.88 84 TRP B CA 1
ATOM 1340 C C . TRP B 1 84 ? 11.812 47.156 34.781 1 68.88 84 TRP B C 1
ATOM 1342 O O . TRP B 1 84 ? 12.219 48.094 35.5 1 68.88 84 TRP B O 1
ATOM 1352 N N . LEU B 1 85 ? 12.547 46.625 33.906 1 68.25 85 LEU B N 1
ATOM 1353 C CA . LEU B 1 85 ? 13.961 46.938 33.812 1 68.25 85 LEU B CA 1
ATOM 1354 C C . LEU B 1 85 ? 14.18 48.281 33.125 1 68.25 85 LEU B C 1
ATOM 1356 O O . LEU B 1 85 ? 15.07 49.062 33.5 1 68.25 85 LEU B O 1
ATOM 1360 N N . ASP B 1 86 ? 13.422 48.469 32.156 1 64.31 86 ASP B N 1
ATOM 1361 C CA . ASP B 1 86 ? 13.594 49.719 31.438 1 64.31 86 ASP B CA 1
ATOM 1362 C C . ASP B 1 86 ? 13.055 50.906 32.25 1 64.31 86 ASP B C 1
ATOM 1364 O O . ASP B 1 86 ? 13.438 52.062 32 1 64.31 86 ASP B O 1
ATOM 1368 N N . GLU B 1 87 ? 12.125 50.625 33.094 1 57.94 87 GLU B N 1
ATOM 1369 C CA . GLU B 1 87 ? 11.625 51.75 33.844 1 57.94 87 GLU B CA 1
ATOM 1370 C C . GLU B 1 87 ? 12.672 52.281 34.844 1 57.94 87 GLU B C 1
ATOM 1372 O O . GLU B 1 87 ? 12.562 53.375 35.344 1 57.94 87 GLU B O 1
ATOM 1377 N N . ASP B 1 88 ? 13.742 51.562 35.188 1 45 88 ASP B N 1
ATOM 1378 C CA . ASP B 1 88 ? 14.711 52.312 35.969 1 45 88 ASP B CA 1
ATOM 1379 C C . ASP B 1 88 ? 15.695 53.062 35.062 1 45 88 ASP B C 1
ATOM 1381 O O . ASP B 1 88 ? 16.062 52.531 34 1 45 88 ASP B O 1
#

Sequence (176 aa):
MKSYKKIQANVDSSLALQAEGIFQDIGLNTTTAINVFLKKVVATGGIPFELKETPEQKASRELIQSISKIPHKEAKTKKEIEDWLDEDMKSYKKIQANVDSSLALQAEGIFQDIGLNTTTAINVFLKKVVATGGIPFELKETPEQKASRELIQSISKIPHKEAKTKKEIEDWLDED

Solvent-accessible surface area (backbone atoms only — not comparable to full-atom values): 10029 Å² total; per-residue (Å²): 128,92,53,71,34,76,46,67,29,84,33,50,36,68,59,51,52,51,30,46,52,42,31,46,74,75,72,40,46,62,44,58,51,51,52,53,51,42,53,43,21,54,71,69,67,38,78,63,49,77,95,62,77,44,71,66,55,47,51,50,50,52,52,53,52,51,56,66,63,45,62,76,58,57,61,55,51,52,52,54,49,48,56,57,56,64,70,102,128,90,53,72,34,77,46,67,30,82,32,51,36,68,56,52,52,51,30,44,52,42,31,47,74,75,71,40,47,64,43,57,51,51,51,53,51,43,52,43,21,54,70,68,67,38,79,61,48,78,98,63,78,43,72,68,54,47,51,51,49,52,50,52,53,52,55,66,64,45,61,76,58,59,60,56,49,52,52,53,50,47,54,57,56,64,69,103

Nearest PDB structures (foldseek):
  4ml0-assembly2_E  TM=7.432E-01  e=3.022E-02  Escherichia coli B str. REL606
  4fxe-assembly1_A-2  TM=6.712E-01  e=3.022E-02  Escherichia coli K-12
  4q2u-assembly1_A  TM=7.012E-01  e=4.318E-02  Escherichia coli K-12
  4ml0-assembly2_E  TM=7.432E-01  e=3.022E-02  Escherichia coli B str. REL606
  4fxe-assembly1_A-2  TM=6.713E-01  e=3.022E-02  Escherichia coli K-12

pLDDT: mean 86.37, std 14.74, range [44.78, 98.25]

InterPro domains:
  IPR007337 RelB antitoxin/Antitoxin DinJ [PF04221] (7-87)
  IPR007337 RelB antitoxin/Antitoxin DinJ [PTHR38781] (6-87)
  IPR007337 RelB antitoxin/Antitoxin DinJ [TIGR02384] (1-87)
  IPR013321 Arc-type ribbon-helix-helix [G3DSA:1.10.1220.10] (5-87)

Radius of gyration: 28.59 Å; Cα contacts (8 Å, |Δi|>4): 139; chains: 2; bounding box: 29×116×58 Å

Foldseek 3Di:
DDDDDDDDDDDDPVVVVVVQVVCVVVPHGPVVVVVVQVVCCVVVVHGNDDPDDDPVRVVVVVVVVVVVPPPPCVVVVVVVVVVVVVVD/DDDDDDDDDDDDPVVVVVVQVVCVVVPHGPVVVVVVQVVCCVVVVHGNDDPDDDPVRVVVVVVVVVVVPPPPCVVVVVVVVVVVVVVD

Secondary structure (DSSP, 8-state):
---EEEEEEEEEHHHHHHHHHHHHHTT--HHHHHHHHHHHHHHHTS-SS-----HHHHHHHHHHHHHHHS-THHHHHHHHHHHHHHT-/---EEEEEEEEEHHHHHHHHHHHHHTT--HHHHHHHHHHHHHHHTS-SS-----HHHHHHHHHHHHHHHS-THHHHHHHHHHHHHHT-

Organism: NCBI:txid47770